Protein AF-A0A1S9ZUQ9-F1 (afdb_monomer_lite)

Foldseek 3Di:
DDDDPVVVVVVVVVVVVVVVVVVVLVVLLVVLQVCQCPPPVDRCPQPALVNLCSQQVDDPVNLVQLLVLLVPDDALVVSQVVQVVDPRPSTHSVSVLSNLSNCCSVVHSVVSSVVNNVRVVVVVVVD

Secondary structure (DSSP, 8-state):
-PPP-HHHHHHHHHHHHHHHHHHHHHHHHHHHHHHHHHHSSSTTSS--HHHHHHHTT--HHHHHHHHHHHHT---HHHHHHHHHTSS-TT--TTHHHHHHHHHHHTTSSHHHHHHHHHHHHHHHHT-

Organism: NCBI:txid34060

Sequence (127 aa):
MTRPNTLDELAQQIAQLQNDIARLKRHNFTLITLIGNLIDGEKLKSPSIMEISVIYDLMGDELQSIRAMIADYQDLASFTEQANQLPNPNISADSIMFVVQAFLNNGTLSEQCAKILSDYDNAKQSK

Structure (mmCIF, N/CA/C/O backbone):
data_AF-A0A1S9ZUQ9-F1
#
_entry.id   AF-A0A1S9ZUQ9-F1
#
loop_
_atom_site.group_PDB
_atom_site.id
_atom_site.type_symbol
_atom_site.label_atom_id
_atom_site.label_alt_id
_atom_site.label_comp_id
_atom_site.label_asym_id
_atom_site.label_entity_id
_atom_site.label_seq_id
_atom_site.pdbx_PDB_ins_code
_atom_site.Cartn_x
_atom_site.Cartn_y
_atom_site.Cartn_z
_atom_site.occupancy
_atom_site.B_iso_or_equiv
_atom_site.auth_seq_id
_atom_site.auth_comp_id
_atom_site.auth_asym_id
_atom_site.auth_atom_id
_atom_site.pdbx_PDB_model_num
ATOM 1 N N . MET A 1 1 ? 35.161 -8.243 -38.225 1.00 41.75 1 MET A N 1
ATOM 2 C CA . MET A 1 1 ? 33.696 -8.057 -38.161 1.00 41.75 1 MET A CA 1
ATOM 3 C C . MET A 1 1 ? 33.246 -8.402 -36.753 1.00 41.75 1 MET A C 1
ATOM 5 O O . MET A 1 1 ? 33.016 -9.564 -36.449 1.00 41.75 1 MET A O 1
ATOM 9 N N . THR A 1 2 ? 33.238 -7.418 -35.861 1.00 49.78 2 THR A N 1
ATOM 10 C CA . THR A 1 2 ? 32.665 -7.549 -34.518 1.00 49.78 2 THR A CA 1
ATOM 11 C C . THR A 1 2 ? 31.148 -7.544 -34.667 1.00 49.78 2 THR A C 1
ATOM 13 O O . THR A 1 2 ? 30.597 -6.630 -35.277 1.00 49.78 2 THR A O 1
ATOM 16 N N . ARG A 1 3 ? 30.468 -8.596 -34.195 1.00 52.16 3 ARG A N 1
ATOM 17 C CA . ARG A 1 3 ? 29.001 -8.588 -34.111 1.00 52.16 3 ARG A CA 1
ATOM 18 C C . ARG A 1 3 ? 28.597 -7.373 -33.261 1.00 52.16 3 ARG A C 1
ATOM 20 O O . ARG A 1 3 ? 29.179 -7.226 -32.185 1.00 52.16 3 ARG A O 1
ATOM 27 N N . PRO A 1 4 ? 27.673 -6.507 -33.714 1.00 49.97 4 PRO A N 1
ATOM 28 C CA . PRO A 1 4 ? 27.139 -5.462 -32.852 1.00 49.97 4 PRO A CA 1
ATOM 29 C C . PRO A 1 4 ? 26.530 -6.137 -31.621 1.00 49.97 4 PRO A C 1
ATOM 31 O O . PRO A 1 4 ? 25.868 -7.175 -31.720 1.00 49.97 4 PRO A O 1
ATOM 34 N N . ASN A 1 5 ? 26.901 -5.622 -30.455 1.00 63.44 5 ASN A N 1
ATOM 35 C CA . ASN A 1 5 ? 26.698 -6.271 -29.172 1.00 63.44 5 ASN A CA 1
ATOM 36 C C . ASN A 1 5 ? 25.237 -6.045 -28.754 1.00 63.44 5 ASN A C 1
ATOM 38 O O . ASN A 1 5 ? 24.913 -5.095 -28.051 1.00 63.44 5 ASN A O 1
ATOM 42 N N . THR A 1 6 ? 24.338 -6.910 -29.226 1.00 78.25 6 THR A N 1
ATOM 43 C CA . THR A 1 6 ? 22.881 -6.842 -28.993 1.00 78.25 6 THR A CA 1
ATOM 44 C C . THR A 1 6 ? 22.497 -6.747 -27.512 1.00 78.25 6 THR A C 1
ATOM 46 O O . THR A 1 6 ? 21.409 -6.289 -27.181 1.00 78.25 6 THR A O 1
ATOM 49 N N . LEU A 1 7 ? 23.386 -7.181 -26.613 1.00 84.06 7 LEU A N 1
ATOM 50 C CA . LEU A 1 7 ? 23.227 -7.068 -25.164 1.00 84.06 7 LEU A CA 1
ATOM 51 C C . LEU A 1 7 ? 23.391 -5.628 -24.657 1.00 84.06 7 LEU A C 1
ATOM 53 O O . LEU A 1 7 ? 22.621 -5.209 -23.797 1.00 84.06 7 LEU A O 1
ATOM 57 N N . ASP A 1 8 ? 24.341 -4.869 -25.207 1.00 87.12 8 ASP A N 1
ATOM 58 C CA . ASP A 1 8 ? 24.586 -3.477 -24.810 1.00 87.12 8 ASP A CA 1
ATOM 59 C C . ASP A 1 8 ? 23.447 -2.574 -25.301 1.00 87.12 8 ASP A C 1
ATOM 61 O O . ASP A 1 8 ? 22.955 -1.721 -24.564 1.00 87.12 8 ASP A O 1
ATOM 65 N N . GLU A 1 9 ? 22.958 -2.822 -26.519 1.00 86.75 9 GLU A N 1
ATOM 66 C CA . GLU A 1 9 ? 21.793 -2.129 -27.078 1.00 86.75 9 GLU A CA 1
ATOM 67 C C . GLU A 1 9 ? 20.518 -2.425 -26.273 1.00 86.75 9 GLU A C 1
ATOM 69 O O . GLU A 1 9 ? 19.738 -1.514 -25.988 1.00 86.75 9 GLU A O 1
ATOM 74 N N . LEU A 1 10 ? 20.317 -3.681 -25.850 1.00 91.44 10 LEU A N 1
ATOM 75 C CA . LEU A 1 10 ? 19.191 -4.064 -24.996 1.00 91.44 10 LEU A CA 1
ATOM 76 C C . LEU A 1 10 ? 19.297 -3.425 -23.604 1.00 91.44 10 LEU A C 1
ATOM 78 O O . LEU A 1 10 ? 18.306 -2.903 -23.094 1.00 91.44 10 LEU A O 1
ATOM 82 N N . ALA A 1 11 ? 20.489 -3.418 -23.004 1.00 91.31 11 ALA A N 1
ATOM 83 C CA . ALA A 1 11 ? 20.730 -2.766 -21.719 1.00 91.31 11 ALA A CA 1
ATOM 84 C C . ALA A 1 11 ? 20.444 -1.258 -21.793 1.00 91.31 11 ALA A C 1
ATOM 86 O O . ALA A 1 11 ? 19.809 -0.700 -20.896 1.00 91.31 11 ALA A O 1
ATOM 87 N N . GLN A 1 12 ? 20.838 -0.609 -22.891 1.00 91.06 12 GLN A N 1
ATOM 88 C CA . GLN A 1 12 ? 20.563 0.805 -23.121 1.00 91.06 12 GLN A CA 1
ATOM 89 C C . GLN A 1 12 ? 19.060 1.082 -23.289 1.00 91.06 12 GLN A C 1
ATOM 91 O O . GLN A 1 12 ? 18.552 2.053 -22.726 1.00 91.06 12 GLN A O 1
ATOM 96 N N . GLN A 1 13 ? 18.329 0.218 -24.001 1.00 91.94 13 GLN A N 1
ATOM 97 C CA . GLN A 1 13 ? 16.870 0.329 -24.129 1.00 91.94 13 GLN A CA 1
ATOM 98 C C . GLN A 1 13 ? 16.155 0.137 -22.787 1.00 91.94 13 GLN A C 1
ATOM 100 O O . GLN A 1 13 ? 15.256 0.910 -22.459 1.00 91.94 13 GLN A O 1
ATOM 105 N N . ILE A 1 14 ? 16.576 -0.842 -21.980 1.00 93.88 14 ILE A N 1
ATOM 106 C CA . ILE A 1 14 ? 16.025 -1.064 -20.634 1.00 93.88 14 ILE A CA 1
ATOM 107 C C . ILE A 1 14 ? 16.260 0.167 -19.754 1.00 93.88 14 ILE A C 1
ATOM 109 O O . ILE A 1 14 ? 15.322 0.647 -19.118 1.00 93.88 14 ILE A O 1
ATOM 113 N N . ALA A 1 15 ? 17.474 0.723 -19.760 1.00 92.25 15 ALA A N 1
ATOM 114 C CA . ALA A 1 15 ? 17.793 1.924 -18.992 1.00 92.25 15 ALA A CA 1
ATOM 115 C C . ALA A 1 15 ? 16.956 3.138 -19.435 1.00 92.25 15 ALA A C 1
ATOM 117 O O . ALA A 1 15 ? 16.502 3.927 -18.602 1.00 92.25 15 ALA A O 1
ATOM 118 N N . GLN A 1 16 ? 16.707 3.283 -20.740 1.00 93.62 16 GLN A N 1
ATOM 119 C CA . GLN A 1 16 ? 15.845 4.341 -21.266 1.00 93.62 16 GLN A CA 1
ATOM 120 C C . GLN A 1 16 ? 14.394 4.172 -20.794 1.00 93.62 16 GLN A C 1
ATOM 122 O O . GLN A 1 16 ? 13.813 5.115 -20.259 1.00 93.62 16 GLN A O 1
ATOM 127 N N . LEU A 1 17 ? 13.837 2.962 -20.900 1.00 93.31 17 LEU A N 1
ATOM 128 C CA . LEU A 1 17 ? 12.482 2.663 -20.426 1.00 93.31 17 LEU A CA 1
ATOM 129 C C . LEU A 1 17 ? 12.336 2.901 -18.919 1.00 93.31 17 LEU A C 1
ATOM 131 O O . LEU A 1 17 ? 11.349 3.489 -18.482 1.00 93.31 17 LEU A O 1
ATOM 135 N N . GLN A 1 18 ? 13.329 2.507 -18.119 1.00 90.88 18 GLN A N 1
ATOM 136 C CA . GLN A 1 18 ? 13.347 2.776 -16.678 1.00 90.88 18 GLN A CA 1
ATOM 137 C C . GLN A 1 18 ? 13.320 4.282 -16.377 1.00 90.88 18 GLN A C 1
ATOM 139 O O . GLN A 1 18 ? 12.573 4.723 -15.501 1.00 90.88 18 GLN A O 1
ATOM 144 N N . ASN A 1 19 ? 14.080 5.085 -17.128 1.00 89.62 19 ASN A N 1
ATOM 145 C CA . ASN A 1 19 ? 14.074 6.543 -16.991 1.00 89.62 19 ASN A CA 1
ATOM 146 C C . ASN A 1 19 ? 12.729 7.170 -17.378 1.00 89.62 19 ASN A C 1
ATOM 148 O O . ASN A 1 19 ? 12.262 8.092 -16.698 1.00 89.62 19 ASN A O 1
ATOM 152 N N . ASP A 1 20 ? 12.100 6.678 -18.443 1.00 91.06 20 ASP A N 1
ATOM 153 C CA . ASP A 1 20 ? 10.799 7.170 -18.896 1.00 91.06 20 ASP A CA 1
ATOM 154 C C . ASP A 1 20 ? 9.690 6.806 -17.897 1.00 91.06 20 ASP A C 1
ATOM 156 O O . ASP A 1 20 ? 8.893 7.671 -17.519 1.00 91.06 20 ASP A O 1
ATOM 160 N N . ILE A 1 21 ? 9.709 5.584 -17.351 1.00 88.56 21 ILE A N 1
ATOM 161 C CA . ILE A 1 21 ? 8.819 5.160 -16.258 1.00 88.56 21 ILE A CA 1
ATOM 162 C C . ILE A 1 21 ? 9.018 6.048 -15.022 1.00 88.56 21 ILE A C 1
ATOM 164 O O . ILE A 1 21 ? 8.043 6.546 -14.457 1.00 88.56 21 ILE A O 1
ATOM 168 N N . ALA A 1 22 ? 10.265 6.309 -14.618 1.00 81.25 22 ALA A N 1
ATOM 169 C CA . ALA A 1 22 ? 10.554 7.175 -13.474 1.00 81.25 22 ALA A CA 1
ATOM 170 C C . ALA A 1 22 ? 10.046 8.612 -13.687 1.00 81.25 22 ALA A C 1
ATOM 172 O O . ALA A 1 22 ? 9.577 9.263 -12.749 1.00 81.25 22 ALA A O 1
ATOM 173 N N . ARG A 1 23 ? 10.106 9.122 -14.924 1.00 86.06 23 ARG A N 1
ATOM 174 C CA . ARG A 1 23 ? 9.561 10.441 -15.276 1.00 86.06 23 ARG A CA 1
ATOM 175 C C . ARG A 1 23 ? 8.037 10.472 -15.164 1.00 86.06 23 ARG A C 1
ATOM 177 O O . ARG A 1 23 ? 7.513 11.405 -14.558 1.00 86.06 23 ARG A O 1
ATOM 184 N N . LEU A 1 24 ? 7.351 9.453 -15.683 1.00 86.69 24 LEU A N 1
ATOM 185 C CA . LEU A 1 24 ? 5.894 9.326 -15.587 1.00 86.69 24 LEU A CA 1
ATOM 186 C C . LEU A 1 24 ? 5.424 9.223 -14.131 1.00 86.69 24 LEU A C 1
ATOM 188 O O . LEU A 1 24 ? 4.520 9.954 -13.735 1.00 86.69 24 LEU A O 1
ATOM 192 N N . LYS A 1 25 ? 6.089 8.402 -13.307 1.00 80.56 25 LYS A N 1
ATOM 193 C CA . LYS A 1 25 ? 5.790 8.285 -11.868 1.00 80.56 25 LYS A CA 1
ATOM 194 C C . LYS A 1 25 ? 5.892 9.632 -11.152 1.00 80.56 25 LYS A C 1
ATOM 196 O O . LYS A 1 25 ? 4.965 10.022 -10.446 1.00 80.56 25 LYS A O 1
ATOM 201 N N . ARG A 1 26 ? 6.969 10.392 -11.398 1.00 78.88 26 ARG A N 1
ATOM 202 C CA . ARG A 1 26 ? 7.128 11.747 -10.838 1.00 78.88 26 ARG A CA 1
ATOM 203 C C . ARG A 1 26 ? 6.006 12.687 -11.269 1.00 78.88 26 ARG A C 1
ATOM 205 O O . ARG A 1 26 ? 5.482 13.406 -10.429 1.00 78.88 26 ARG A O 1
ATOM 212 N N . HIS A 1 27 ? 5.626 12.686 -12.547 1.00 80.75 27 HIS A N 1
ATOM 213 C CA . HIS A 1 27 ? 4.515 13.515 -13.020 1.00 80.75 27 HIS A CA 1
ATOM 214 C C . HIS A 1 27 ? 3.190 13.132 -12.364 1.00 80.75 27 HIS A C 1
ATOM 216 O O . HIS A 1 27 ? 2.486 14.023 -11.898 1.00 80.75 27 HIS A O 1
ATOM 222 N N . ASN A 1 28 ? 2.883 11.839 -12.247 1.00 81.19 28 ASN A N 1
ATOM 223 C CA . ASN A 1 28 ? 1.663 11.384 -11.582 1.00 81.19 28 ASN A CA 1
ATOM 224 C C . ASN A 1 28 ? 1.639 11.798 -10.106 1.00 81.19 28 ASN A C 1
ATOM 226 O O . ASN A 1 28 ? 0.636 12.330 -9.642 1.00 81.19 28 ASN A O 1
ATOM 230 N N . PHE A 1 29 ? 2.758 11.651 -9.394 1.00 77.56 29 PHE A N 1
ATOM 231 C CA . PHE A 1 29 ? 2.886 12.120 -8.014 1.00 77.56 29 PHE A CA 1
ATOM 232 C C . PHE A 1 29 ? 2.672 13.636 -7.891 1.00 77.56 29 PHE A C 1
ATOM 234 O O . PHE A 1 29 ? 1.918 14.097 -7.031 1.00 77.56 29 PHE A O 1
ATOM 241 N N . THR A 1 30 ? 3.304 14.428 -8.766 1.00 77.62 30 THR A N 1
ATOM 242 C CA . THR A 1 30 ? 3.128 15.887 -8.796 1.00 77.62 30 THR A CA 1
ATOM 243 C C . THR A 1 30 ? 1.678 16.263 -9.079 1.00 77.62 30 THR A C 1
ATOM 245 O O . THR A 1 30 ? 1.142 17.131 -8.399 1.00 77.62 30 THR A O 1
ATOM 248 N N . LEU A 1 31 ? 1.028 15.602 -10.038 1.00 79.75 31 LEU A N 1
ATOM 249 C CA . LEU A 1 31 ? -0.372 15.854 -10.367 1.00 79.75 31 LEU A CA 1
ATOM 250 C C . LEU A 1 31 ? -1.296 15.505 -9.202 1.00 79.75 31 LEU A C 1
ATOM 252 O O . LEU A 1 31 ? -2.116 16.338 -8.846 1.00 79.75 31 LEU A O 1
ATOM 256 N N . ILE A 1 32 ? -1.126 14.348 -8.559 1.00 76.75 32 ILE A N 1
ATOM 257 C CA . ILE A 1 32 ? -1.910 13.963 -7.373 1.00 76.75 32 ILE A CA 1
ATOM 258 C C . ILE A 1 32 ? -1.716 14.975 -6.244 1.00 76.75 32 ILE A C 1
ATOM 260 O O . ILE A 1 32 ? -2.683 15.417 -5.633 1.00 76.75 32 ILE A O 1
ATOM 264 N N . THR A 1 33 ? -0.478 15.412 -6.008 1.00 70.19 33 THR A N 1
ATOM 265 C CA . THR A 1 33 ? -0.178 16.428 -4.991 1.00 70.19 33 THR A CA 1
ATOM 266 C C . THR A 1 33 ? -0.852 17.762 -5.317 1.00 70.19 33 THR A C 1
ATOM 268 O O . THR A 1 33 ? -1.446 18.389 -4.444 1.00 70.19 33 THR A O 1
ATOM 271 N N . LEU A 1 34 ? -0.782 18.210 -6.574 1.00 68.31 34 LEU A N 1
ATOM 272 C CA . LEU A 1 34 ? -1.420 19.449 -7.018 1.00 68.31 34 LEU A CA 1
ATOM 273 C C . LEU A 1 34 ? -2.944 19.354 -6.958 1.00 68.31 34 LEU A C 1
ATOM 275 O O . LEU A 1 34 ? -3.577 20.296 -6.502 1.00 68.31 34 LEU A O 1
ATOM 279 N N . ILE A 1 35 ? -3.524 18.226 -7.364 1.00 67.31 35 ILE A N 1
ATOM 280 C CA . ILE A 1 35 ? -4.963 17.962 -7.288 1.00 67.31 35 ILE A CA 1
ATOM 281 C C . ILE A 1 35 ? -5.419 17.967 -5.828 1.00 67.31 35 ILE A C 1
ATOM 283 O O . ILE A 1 35 ? -6.354 18.689 -5.503 1.00 67.31 35 ILE A O 1
ATOM 287 N N . GLY A 1 36 ? -4.721 17.262 -4.936 1.00 63.53 36 GLY A N 1
ATOM 288 C CA . GLY A 1 36 ? -5.012 17.288 -3.502 1.00 63.53 36 GLY A CA 1
ATOM 289 C C . GLY A 1 36 ? -4.906 18.693 -2.900 1.00 63.53 36 GLY A C 1
ATOM 290 O O . GLY A 1 36 ? -5.710 19.065 -2.053 1.00 63.53 36 GLY A O 1
ATOM 291 N N . ASN A 1 37 ? -3.965 19.514 -3.377 1.00 59.25 37 ASN A N 1
ATOM 292 C CA . ASN A 1 37 ? -3.860 20.916 -2.965 1.00 59.25 37 ASN A CA 1
ATOM 293 C C . ASN A 1 37 ? -4.973 21.808 -3.554 1.00 59.25 37 ASN A C 1
ATOM 295 O O . ASN A 1 37 ? -5.332 22.805 -2.931 1.00 59.25 37 ASN A O 1
ATOM 299 N N . LEU A 1 38 ? -5.489 21.488 -4.746 1.00 55.34 38 LEU A N 1
ATOM 300 C CA . LEU A 1 38 ? -6.479 22.289 -5.476 1.00 55.34 38 LEU A CA 1
ATOM 301 C C . LEU A 1 38 ? -7.930 21.956 -5.112 1.00 55.34 38 LEU A C 1
ATOM 303 O O . LEU A 1 38 ? -8.759 22.862 -5.135 1.00 55.34 38 LEU A O 1
ATOM 307 N N . ILE A 1 39 ? -8.248 20.689 -4.830 1.00 53.50 39 ILE A N 1
ATOM 308 C CA . ILE A 1 39 ? -9.635 20.233 -4.657 1.00 53.50 39 ILE A CA 1
ATOM 309 C C . ILE A 1 39 ? -10.190 20.596 -3.275 1.00 53.50 39 ILE A C 1
ATOM 311 O O . ILE A 1 39 ? -11.320 21.068 -3.218 1.00 53.50 39 ILE A O 1
ATOM 315 N N . ASP A 1 40 ? -9.405 20.484 -2.196 1.00 46.91 40 ASP A N 1
ATOM 316 C CA . ASP A 1 40 ? -9.959 20.643 -0.839 1.00 46.91 40 ASP A CA 1
ATOM 317 C C . ASP A 1 40 ? -9.302 21.732 0.021 1.00 46.91 40 ASP A C 1
ATOM 319 O O . ASP A 1 40 ? -9.773 22.002 1.123 1.00 46.91 40 ASP A O 1
ATOM 323 N N . GLY A 1 41 ? -8.185 22.348 -0.391 1.00 45.59 41 GLY A N 1
ATOM 324 C CA . GLY A 1 41 ? -7.389 23.219 0.503 1.00 45.59 41 GLY A CA 1
ATOM 325 C C . GLY A 1 41 ? -6.830 22.498 1.748 1.00 45.59 41 GLY A C 1
ATOM 326 O O . GLY A 1 41 ? -6.042 23.056 2.513 1.00 45.59 41 GLY A O 1
ATOM 327 N N . GLU A 1 42 ? -7.189 21.228 1.918 1.00 47.53 42 GLU A N 1
ATOM 328 C CA . GLU A 1 42 ? -6.771 20.29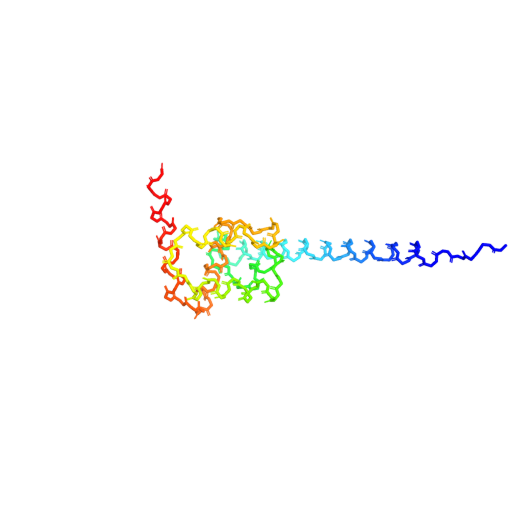9 2.938 1.00 47.53 42 GLU A CA 1
ATOM 329 C C . GLU A 1 42 ? -5.948 19.213 2.241 1.00 47.53 42 GLU A C 1
ATOM 331 O O . GLU A 1 42 ? -6.474 18.414 1.474 1.00 47.53 42 GLU A O 1
ATOM 336 N N . LYS A 1 43 ? -4.630 19.212 2.474 1.00 54.34 43 LYS A N 1
ATOM 337 C CA . LYS A 1 43 ? -3.690 18.172 2.011 1.00 54.34 43 LYS A CA 1
ATOM 338 C C . LYS A 1 43 ? -4.350 16.790 2.076 1.00 54.34 43 LYS A C 1
ATOM 340 O O . LYS A 1 43 ? -4.722 16.451 3.189 1.00 54.34 43 LYS A O 1
ATOM 345 N N . LEU A 1 44 ? -4.443 16.033 0.968 1.00 61.78 44 LEU A N 1
ATOM 346 C CA . LEU A 1 44 ? -4.821 14.598 0.863 1.00 61.78 44 LEU A CA 1
ATOM 347 C C . LEU A 1 44 ? -5.292 13.959 2.190 1.00 61.78 44 LEU A C 1
ATOM 349 O O . LEU A 1 44 ? -4.630 13.068 2.722 1.00 61.78 44 LEU A O 1
ATOM 353 N N . LYS A 1 45 ? -6.395 14.442 2.779 1.00 61.47 45 LYS A N 1
ATOM 354 C CA . LYS A 1 45 ? -6.785 13.999 4.130 1.00 61.47 45 LYS A CA 1
ATOM 355 C C . LYS A 1 45 ? -7.350 12.587 4.094 1.00 61.47 45 LYS A C 1
ATOM 357 O O . LYS A 1 45 ? -7.215 11.842 5.059 1.00 61.47 45 LYS A O 1
ATOM 362 N N . SER A 1 46 ? -7.920 12.229 2.947 1.00 69.06 46 SER A N 1
ATOM 363 C CA . SER A 1 46 ? -8.570 10.953 2.699 1.00 69.06 46 SER A CA 1
ATOM 364 C C . SER A 1 46 ? -8.128 10.381 1.351 1.00 69.06 46 SER A C 1
ATOM 366 O O . SER A 1 46 ? -8.925 10.352 0.416 1.00 69.06 46 SER A O 1
ATOM 368 N N . PRO A 1 47 ? -6.861 9.950 1.213 1.00 71.25 47 PRO A N 1
ATOM 369 C CA . PRO A 1 47 ? -6.365 9.459 -0.062 1.00 71.25 47 PRO A CA 1
ATOM 370 C C . PRO A 1 47 ? -7.088 8.160 -0.446 1.00 71.25 47 PRO A C 1
ATOM 372 O O . PRO A 1 47 ? -7.358 7.297 0.393 1.00 71.25 47 PRO A O 1
ATOM 375 N N . SER A 1 48 ? -7.429 8.028 -1.722 1.00 81.81 48 SER A N 1
ATOM 376 C CA . SER A 1 48 ? -7.959 6.804 -2.319 1.00 81.81 48 SER A CA 1
ATOM 377 C C . SER A 1 48 ? -6.870 5.735 -2.458 1.00 81.81 48 SER A C 1
ATOM 379 O O . SER A 1 48 ? -5.673 6.032 -2.443 1.00 81.81 48 SER A O 1
ATOM 381 N N . ILE A 1 49 ? -7.274 4.475 -2.663 1.00 83.44 49 ILE A N 1
ATOM 382 C CA . ILE A 1 49 ? -6.325 3.376 -2.916 1.00 83.44 49 ILE A CA 1
ATOM 383 C C . ILE A 1 49 ? -5.450 3.686 -4.138 1.00 83.44 49 ILE A C 1
ATOM 385 O O . ILE A 1 49 ? -4.250 3.425 -4.105 1.00 83.44 49 ILE A O 1
ATOM 389 N N . MET A 1 50 ? -6.011 4.284 -5.197 1.00 81.25 50 MET A N 1
ATOM 390 C CA . MET A 1 50 ? -5.242 4.646 -6.394 1.00 81.25 50 MET A CA 1
ATOM 391 C C . MET A 1 50 ? -4.187 5.716 -6.102 1.00 81.25 50 MET A C 1
ATOM 393 O O . MET A 1 50 ? -3.054 5.592 -6.559 1.00 81.25 50 MET A O 1
ATOM 397 N N . GLU A 1 51 ? -4.522 6.736 -5.311 1.00 79.38 51 GLU A N 1
ATOM 398 C CA . GLU A 1 51 ? -3.569 7.789 -4.946 1.00 79.38 51 GLU A CA 1
ATOM 399 C C . GLU A 1 51 ? -2.438 7.242 -4.076 1.00 79.38 51 GLU A C 1
ATOM 401 O O . GLU A 1 51 ? -1.270 7.478 -4.376 1.00 79.38 51 GLU A O 1
ATOM 406 N N . ILE A 1 52 ? -2.770 6.439 -3.062 1.00 84.56 52 ILE A N 1
ATOM 407 C CA . ILE A 1 52 ? -1.782 5.744 -2.228 1.00 84.56 52 ILE A CA 1
ATOM 408 C C . ILE A 1 52 ? -0.897 4.818 -3.064 1.00 84.56 52 ILE A C 1
ATOM 410 O O . ILE A 1 52 ? 0.313 4.777 -2.847 1.00 84.56 52 ILE A O 1
ATOM 414 N N . SER A 1 53 ? -1.469 4.121 -4.048 1.00 84.00 53 SER A N 1
ATOM 415 C CA . SER A 1 53 ? -0.701 3.218 -4.911 1.00 84.00 53 SER A CA 1
ATOM 416 C C . SER A 1 53 ? 0.316 3.965 -5.762 1.00 84.00 53 SER A C 1
ATOM 418 O O . SER A 1 53 ? 1.424 3.483 -5.957 1.00 84.00 53 SER A O 1
ATOM 420 N N . VAL A 1 54 ? -0.012 5.171 -6.228 1.00 82.38 54 VAL A N 1
ATOM 421 C CA . VAL A 1 54 ? 0.953 6.011 -6.947 1.00 82.38 54 VAL A CA 1
ATOM 422 C C . VAL A 1 54 ? 1.990 6.617 -5.998 1.00 82.38 54 VAL A C 1
ATOM 424 O O . VAL A 1 54 ? 3.160 6.699 -6.361 1.00 82.38 54 VAL A O 1
ATOM 427 N N . ILE A 1 55 ? 1.583 7.040 -4.797 1.00 81.19 55 ILE A N 1
ATOM 428 C CA . ILE A 1 55 ? 2.470 7.677 -3.809 1.00 81.19 55 ILE A CA 1
ATOM 429 C C . ILE A 1 55 ? 3.541 6.709 -3.306 1.00 81.19 55 ILE A C 1
ATOM 431 O O . ILE A 1 55 ? 4.709 7.086 -3.229 1.00 81.19 55 ILE A O 1
ATOM 435 N N . TYR A 1 56 ? 3.149 5.477 -2.986 1.00 83.44 56 TYR A N 1
ATOM 436 C CA . TYR A 1 56 ? 4.047 4.460 -2.436 1.00 83.44 56 TYR A CA 1
ATOM 437 C C . TYR A 1 56 ? 4.515 3.433 -3.468 1.00 83.44 56 TYR A C 1
ATOM 439 O O . TYR A 1 56 ? 5.210 2.485 -3.114 1.00 83.44 56 TYR A O 1
ATOM 447 N N . ASP A 1 57 ? 4.176 3.638 -4.742 1.00 84.38 57 ASP A N 1
ATOM 448 C CA . ASP A 1 57 ? 4.525 2.731 -5.837 1.00 84.38 57 ASP A CA 1
ATOM 449 C C . ASP A 1 57 ? 4.062 1.289 -5.566 1.00 84.38 57 ASP A C 1
ATOM 451 O O . ASP A 1 57 ? 4.826 0.341 -5.733 1.00 84.38 57 ASP A O 1
ATOM 455 N N . LEU A 1 58 ? 2.821 1.144 -5.086 1.00 86.38 58 LEU A N 1
ATOM 456 C CA . LEU A 1 58 ? 2.241 -0.153 -4.749 1.00 86.38 58 LEU A CA 1
ATOM 457 C C . LEU A 1 58 ? 1.758 -0.880 -5.998 1.00 86.38 58 LEU A C 1
ATOM 459 O O . LEU A 1 58 ? 1.008 -0.339 -6.819 1.00 86.38 58 LEU A O 1
ATOM 463 N N . MET A 1 59 ? 2.128 -2.149 -6.084 1.00 87.06 59 MET A N 1
ATOM 464 C CA . MET A 1 59 ? 1.645 -3.088 -7.084 1.00 87.06 59 MET A CA 1
ATOM 465 C C . MET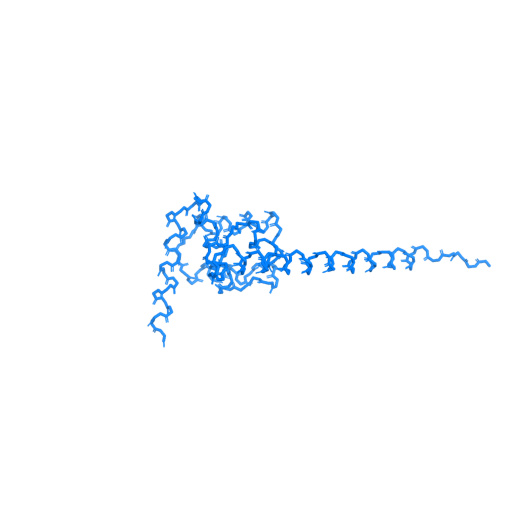 A 1 59 ? 0.387 -3.831 -6.607 1.00 87.06 59 MET A C 1
ATOM 467 O O . MET A 1 59 ? -0.002 -3.800 -5.438 1.00 87.06 59 MET A O 1
ATOM 471 N N . GLY A 1 60 ? -0.298 -4.500 -7.539 1.00 87.12 60 GLY A N 1
ATOM 472 C CA . GLY A 1 60 ? -1.561 -5.184 -7.245 1.00 87.12 60 GLY A CA 1
ATOM 473 C C . GLY A 1 60 ? -1.422 -6.337 -6.244 1.00 87.12 60 GLY A C 1
ATOM 474 O O . GLY A 1 60 ? -2.296 -6.527 -5.403 1.00 87.12 60 GLY A O 1
ATOM 475 N N . ASP A 1 61 ? -0.326 -7.085 -6.307 1.00 90.25 61 ASP A N 1
ATOM 476 C CA . ASP A 1 61 ? 0.035 -8.145 -5.360 1.00 90.25 61 ASP A CA 1
ATOM 477 C C . ASP A 1 61 ? 0.388 -7.596 -3.971 1.00 90.25 61 ASP A C 1
ATOM 479 O O . ASP A 1 61 ? -0.022 -8.169 -2.957 1.00 90.25 61 ASP A O 1
ATOM 483 N N . GLU A 1 62 ? 1.066 -6.451 -3.907 1.00 90.25 62 GLU A N 1
ATOM 484 C CA . GLU A 1 62 ? 1.353 -5.752 -2.650 1.00 90.25 62 GLU A CA 1
ATOM 485 C C . GLU A 1 62 ? 0.064 -5.265 -1.981 1.00 90.25 62 GLU A C 1
ATOM 487 O O . GLU A 1 62 ? -0.142 -5.501 -0.791 1.00 90.25 62 GLU A O 1
ATOM 492 N N . LEU A 1 63 ? -0.867 -4.682 -2.745 1.00 91.69 63 LEU A N 1
ATOM 493 C CA . LEU A 1 63 ? -2.185 -4.292 -2.232 1.00 91.69 63 LEU A CA 1
ATOM 494 C C . LEU A 1 63 ? -2.983 -5.490 -1.705 1.00 91.69 63 LEU A C 1
ATOM 496 O O . LEU A 1 63 ? -3.645 -5.375 -0.673 1.00 91.69 63 LEU A O 1
ATOM 500 N N . GLN A 1 64 ? -2.929 -6.640 -2.385 1.00 93.00 64 GLN A N 1
ATOM 501 C CA . GLN A 1 64 ? -3.581 -7.860 -1.895 1.00 93.00 64 GLN A CA 1
ATOM 502 C C . GLN A 1 64 ? -2.928 -8.386 -0.618 1.00 93.00 64 GLN A C 1
ATOM 504 O O . GLN A 1 64 ? -3.638 -8.807 0.294 1.00 93.00 64 GLN A O 1
ATOM 509 N N . SER A 1 65 ? -1.599 -8.319 -0.527 1.00 93.56 65 SER A N 1
ATOM 510 C CA . SER A 1 65 ? -0.856 -8.732 0.667 1.00 93.56 65 SER A CA 1
ATOM 511 C C . SER A 1 65 ? -1.215 -7.852 1.863 1.00 93.56 65 SER A C 1
ATOM 513 O O . SER A 1 65 ? -1.582 -8.364 2.917 1.00 93.56 65 SER A O 1
ATOM 515 N N . ILE A 1 66 ? -1.237 -6.528 1.676 1.00 94.31 66 ILE A N 1
ATOM 516 C CA . ILE A 1 66 ? -1.657 -5.575 2.713 1.00 94.31 66 ILE A CA 1
ATOM 517 C C . ILE A 1 66 ? -3.117 -5.818 3.110 1.00 94.31 66 ILE A C 1
ATOM 519 O O . ILE A 1 66 ? -3.450 -5.822 4.293 1.00 94.31 66 ILE A O 1
ATOM 523 N N . ARG A 1 67 ? -4.003 -6.079 2.143 1.00 95.19 67 ARG A N 1
ATOM 524 C CA . ARG A 1 67 ? -5.404 -6.413 2.426 1.00 95.19 67 ARG A CA 1
ATOM 525 C C . ARG A 1 67 ? -5.538 -7.687 3.267 1.00 95.19 67 ARG A C 1
ATOM 527 O O . ARG A 1 67 ? -6.383 -7.718 4.157 1.00 95.19 67 ARG A O 1
ATOM 534 N N . ALA A 1 68 ? -4.728 -8.711 3.001 1.00 96.00 68 ALA A N 1
ATOM 535 C CA . ALA A 1 68 ? -4.695 -9.928 3.811 1.00 96.00 68 ALA A CA 1
ATOM 536 C C . ALA A 1 68 ? -4.202 -9.636 5.238 1.00 96.00 68 ALA A C 1
ATOM 538 O O . ALA A 1 68 ? -4.869 -10.015 6.195 1.00 96.00 68 ALA A O 1
ATOM 539 N N . MET A 1 69 ? -3.125 -8.856 5.384 1.00 95.50 69 MET A N 1
ATOM 540 C CA . MET A 1 69 ? -2.624 -8.418 6.696 1.00 95.50 69 MET A CA 1
ATOM 541 C C . MET A 1 69 ? -3.684 -7.665 7.516 1.00 95.50 69 MET A C 1
ATOM 543 O O . MET A 1 69 ? -3.777 -7.852 8.726 1.00 95.50 69 MET A O 1
ATOM 547 N N . ILE A 1 70 ? -4.490 -6.810 6.871 1.00 96.88 70 ILE A N 1
ATOM 548 C CA . ILE A 1 70 ? -5.599 -6.093 7.524 1.00 96.88 70 ILE A CA 1
ATOM 549 C C . ILE A 1 70 ? -6.700 -7.069 7.955 1.00 96.88 70 ILE A C 1
ATOM 551 O O . ILE A 1 70 ? -7.250 -6.934 9.047 1.00 96.88 70 ILE A O 1
ATOM 555 N N . ALA A 1 71 ? -7.045 -8.038 7.103 1.00 96.94 71 ALA A N 1
ATOM 556 C CA . ALA A 1 71 ? -8.080 -9.023 7.407 1.00 96.94 71 ALA A CA 1
ATOM 557 C C . ALA A 1 71 ? -7.693 -9.913 8.600 1.00 96.94 71 ALA A C 1
ATOM 559 O O . ALA A 1 71 ? -8.536 -10.183 9.455 1.00 96.94 71 ALA A O 1
ATOM 560 N N . ASP A 1 72 ? -6.416 -10.287 8.685 1.00 96.44 72 ASP A N 1
ATOM 561 C CA . ASP A 1 72 ? -5.858 -11.144 9.735 1.00 96.44 72 ASP A CA 1
ATOM 562 C C . ASP A 1 72 ? -5.331 -10.347 10.945 1.00 96.44 72 ASP A C 1
ATOM 564 O O . ASP A 1 72 ? -4.545 -10.858 11.747 1.00 96.44 72 ASP A O 1
ATOM 568 N N . TYR A 1 73 ? -5.751 -9.086 11.099 1.00 97.31 73 TYR A N 1
ATOM 569 C CA . TYR A 1 73 ? -5.259 -8.205 12.155 1.00 97.31 73 TYR A CA 1
ATOM 570 C C . TYR A 1 73 ? -5.556 -8.739 13.566 1.00 97.31 73 TYR A C 1
ATOM 572 O O . TYR A 1 73 ? -6.712 -8.868 13.979 1.00 97.31 73 TYR A O 1
ATOM 580 N N . GLN A 1 74 ? -4.493 -8.967 14.341 1.00 93.88 74 GLN A N 1
ATOM 581 C CA . GLN A 1 74 ? -4.570 -9.391 15.743 1.00 93.88 74 GLN A CA 1
ATOM 582 C C . GLN A 1 74 ? -4.238 -8.236 16.689 1.00 93.88 74 GLN A C 1
ATOM 584 O O . GLN A 1 74 ? -5.079 -7.841 17.504 1.00 93.88 74 GLN A O 1
ATOM 589 N N . ASP A 1 75 ? -3.037 -7.679 16.536 1.00 95.12 75 ASP A N 1
ATOM 590 C CA . ASP A 1 75 ? -2.480 -6.610 17.356 1.00 95.12 75 ASP A CA 1
ATOM 591 C C . ASP A 1 75 ? -1.502 -5.733 16.553 1.00 95.12 75 ASP A C 1
ATOM 593 O O . ASP A 1 75 ? -0.982 -6.130 15.503 1.00 95.12 75 ASP A O 1
ATOM 597 N N . LEU A 1 76 ? -1.238 -4.529 17.067 1.00 93.88 76 LEU A N 1
ATOM 598 C CA . LEU A 1 76 ? -0.420 -3.526 16.390 1.00 93.88 76 LEU A CA 1
ATOM 599 C C . LEU A 1 76 ? 1.056 -3.937 16.248 1.00 93.88 76 LEU A C 1
ATOM 601 O O . LEU A 1 76 ? 1.694 -3.574 15.258 1.00 93.88 76 LEU A O 1
ATOM 605 N N . ALA A 1 77 ? 1.619 -4.681 17.203 1.00 93.00 77 ALA A N 1
ATOM 606 C CA . ALA A 1 77 ? 3.025 -5.081 17.147 1.00 93.00 77 ALA A CA 1
ATOM 607 C C . ALA A 1 77 ? 3.248 -6.087 16.010 1.00 93.00 77 ALA A C 1
ATOM 609 O O . ALA A 1 77 ? 4.079 -5.845 15.135 1.00 93.00 77 ALA A O 1
ATOM 610 N N . SER A 1 78 ? 2.423 -7.133 15.948 1.00 94.06 78 SER A N 1
ATOM 611 C CA . SER A 1 78 ? 2.442 -8.121 14.864 1.00 94.06 78 SER A CA 1
ATOM 612 C C . SER A 1 78 ? 2.172 -7.480 13.499 1.00 94.06 78 SER A C 1
ATOM 614 O O . SER A 1 78 ? 2.817 -7.819 12.506 1.00 94.06 78 SER A O 1
ATOM 616 N N . PHE A 1 79 ? 1.238 -6.526 13.430 1.00 94.62 79 PHE A N 1
ATOM 617 C CA . PHE A 1 79 ? 0.906 -5.833 12.183 1.00 94.62 79 PHE A CA 1
ATOM 618 C C . PHE A 1 79 ? 2.054 -4.954 11.673 1.00 94.62 79 PHE A C 1
ATOM 620 O O . PHE A 1 79 ? 2.386 -4.981 10.488 1.00 94.62 79 PHE A O 1
ATOM 627 N N . THR A 1 80 ? 2.690 -4.189 12.563 1.00 91.94 80 THR A N 1
ATOM 628 C CA . THR A 1 80 ? 3.836 -3.339 12.198 1.00 91.94 80 THR A CA 1
ATOM 629 C C . THR A 1 80 ? 5.075 -4.158 11.845 1.00 91.94 80 THR A C 1
ATOM 631 O O . THR A 1 80 ? 5.817 -3.771 10.942 1.00 91.94 80 THR A O 1
ATOM 634 N N . GLU A 1 81 ? 5.281 -5.310 12.484 1.00 91.88 81 GLU A N 1
ATOM 635 C CA . GLU A 1 81 ? 6.327 -6.258 12.097 1.00 91.88 81 GLU A CA 1
ATOM 636 C C . GLU A 1 81 ? 6.105 -6.787 10.675 1.00 91.88 81 GLU A C 1
ATOM 638 O O . GLU A 1 81 ? 7.010 -6.688 9.847 1.00 91.88 81 GLU A O 1
ATOM 643 N N . GLN A 1 82 ? 4.895 -7.259 10.358 1.00 91.88 82 GLN A N 1
ATOM 644 C CA . GLN A 1 82 ? 4.544 -7.706 9.004 1.00 91.88 82 GLN A CA 1
ATOM 645 C C . GLN A 1 82 ? 4.707 -6.583 7.969 1.00 91.88 82 GLN A C 1
ATOM 647 O O . GLN A 1 82 ? 5.235 -6.817 6.884 1.00 91.88 82 GLN A O 1
ATOM 652 N N . ALA A 1 83 ? 4.327 -5.349 8.314 1.00 89.06 83 ALA A N 1
ATOM 653 C CA . ALA A 1 83 ? 4.504 -4.188 7.442 1.00 89.06 83 ALA A CA 1
ATOM 654 C C . ALA A 1 83 ? 5.977 -3.923 7.100 1.00 89.06 83 ALA A C 1
ATOM 656 O O . ALA A 1 83 ? 6.293 -3.634 5.950 1.00 89.06 83 ALA A O 1
ATOM 657 N N . ASN A 1 84 ? 6.884 -4.067 8.070 1.00 88.69 84 ASN A N 1
ATOM 658 C CA . ASN A 1 84 ? 8.323 -3.885 7.855 1.00 88.69 84 ASN A CA 1
ATOM 659 C C . ASN A 1 84 ? 8.971 -5.030 7.056 1.00 88.69 84 ASN A C 1
ATOM 661 O O . ASN A 1 84 ? 10.104 -4.887 6.599 1.00 88.69 84 ASN A O 1
ATOM 665 N N . GLN A 1 85 ? 8.286 -6.168 6.912 1.00 90.19 85 GLN A N 1
ATOM 666 C CA . GLN A 1 85 ? 8.741 -7.309 6.114 1.00 90.19 85 GLN A CA 1
ATOM 667 C C . GLN A 1 85 ? 8.275 -7.238 4.652 1.00 90.19 85 GLN A C 1
ATOM 669 O O . GLN A 1 85 ? 8.688 -8.072 3.842 1.00 90.19 85 GLN A O 1
ATOM 674 N N . LEU A 1 86 ? 7.434 -6.262 4.292 1.00 88.75 86 LEU A N 1
ATOM 675 C CA . LEU A 1 86 ? 7.033 -6.058 2.904 1.00 88.75 86 LEU A CA 1
ATOM 676 C C . LEU A 1 86 ? 8.265 -5.724 2.040 1.00 88.75 86 LEU A C 1
ATOM 678 O O . LEU A 1 86 ? 9.132 -4.961 2.464 1.00 88.75 86 LEU A O 1
ATOM 682 N N . PRO A 1 87 ? 8.353 -6.256 0.807 1.00 85.00 87 PRO A N 1
ATOM 683 C CA . PRO A 1 87 ? 9.506 -6.036 -0.067 1.00 85.00 87 PRO A CA 1
ATOM 684 C C . PRO A 1 87 ? 9.597 -4.596 -0.600 1.00 85.00 87 PRO A C 1
ATOM 686 O O . PRO A 1 87 ? 10.612 -4.232 -1.195 1.00 85.00 87 PRO A O 1
ATOM 689 N N . ASN A 1 88 ? 8.552 -3.783 -0.408 1.00 83.81 88 ASN A N 1
ATOM 690 C CA . ASN A 1 88 ? 8.473 -2.418 -0.908 1.00 83.81 88 ASN A CA 1
ATOM 691 C C . ASN A 1 88 ? 9.235 -1.441 0.008 1.00 83.81 88 ASN A C 1
ATOM 693 O O . ASN A 1 88 ? 8.774 -1.166 1.118 1.00 83.81 88 ASN A O 1
ATOM 697 N N . PRO A 1 89 ? 10.347 -0.832 -0.446 1.00 83.31 89 PRO A N 1
ATOM 698 C CA . PRO A 1 89 ? 11.129 0.089 0.380 1.00 83.31 89 PRO A CA 1
ATOM 699 C C . PRO A 1 89 ? 10.404 1.411 0.680 1.00 83.31 89 PRO A C 1
ATOM 701 O O . PRO A 1 89 ? 10.845 2.160 1.551 1.00 83.31 89 PRO A O 1
ATOM 704 N N . ASN A 1 90 ? 9.314 1.719 -0.029 1.00 81.44 90 ASN A N 1
ATOM 705 C CA . ASN A 1 90 ? 8.508 2.913 0.218 1.00 81.44 90 ASN A CA 1
ATOM 706 C C . ASN A 1 90 ? 7.462 2.697 1.323 1.00 81.44 90 ASN A C 1
ATOM 708 O O . ASN A 1 90 ? 6.811 3.664 1.721 1.00 81.44 90 ASN A O 1
ATOM 712 N N . ILE A 1 91 ? 7.305 1.463 1.824 1.00 83.50 91 ILE A N 1
ATOM 713 C CA . ILE A 1 91 ? 6.374 1.126 2.900 1.00 83.50 91 ILE A CA 1
ATOM 714 C C . ILE A 1 91 ? 7.119 0.926 4.224 1.00 83.50 91 ILE A C 1
ATOM 716 O O . ILE A 1 91 ? 7.850 -0.031 4.436 1.00 83.50 91 ILE A O 1
ATOM 720 N N . SER A 1 92 ? 6.886 1.854 5.144 1.00 82.56 92 SER A N 1
ATOM 721 C CA . SER A 1 92 ? 7.173 1.769 6.5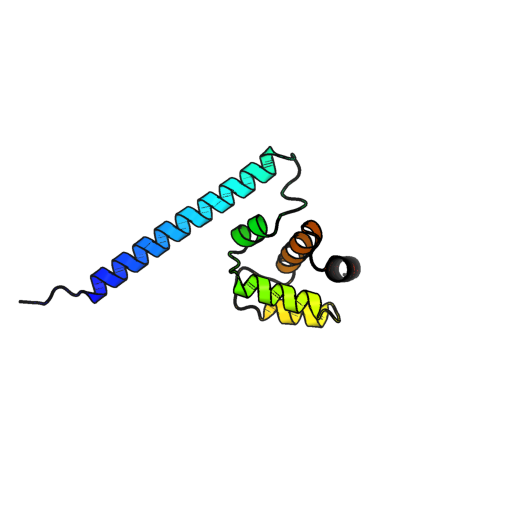75 1.00 82.56 92 SER A CA 1
ATOM 722 C C . SER A 1 92 ? 5.906 1.530 7.406 1.00 82.56 92 SER A C 1
ATOM 724 O O . SER A 1 92 ? 4.788 1.791 6.948 1.00 82.56 92 SER A O 1
ATOM 726 N N . ALA A 1 93 ? 6.088 1.157 8.676 1.00 77.00 93 ALA A N 1
ATOM 727 C CA . ALA A 1 93 ? 5.011 1.053 9.665 1.00 77.00 93 ALA A CA 1
ATOM 728 C C . ALA A 1 93 ? 4.156 2.331 9.827 1.00 77.00 93 ALA A C 1
ATOM 730 O O . ALA A 1 93 ? 2.980 2.238 10.164 1.00 77.00 93 ALA A O 1
ATOM 731 N N . ASP A 1 94 ? 4.710 3.518 9.564 1.00 80.00 94 ASP A N 1
ATOM 732 C CA . ASP A 1 94 ? 3.937 4.767 9.597 1.00 80.00 94 ASP A CA 1
ATOM 733 C C . ASP A 1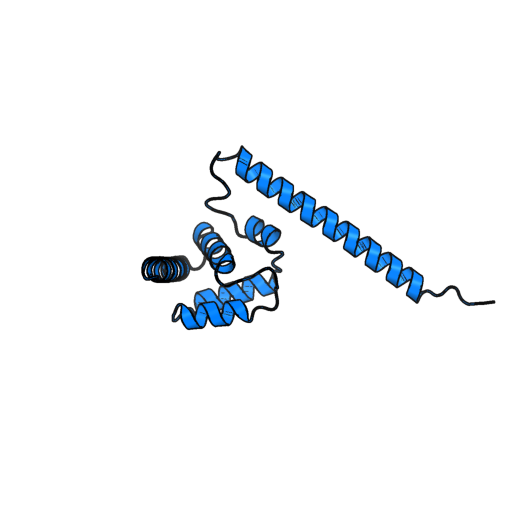 94 ? 3.194 4.998 8.277 1.00 80.00 94 ASP A C 1
ATOM 735 O O . ASP A 1 94 ? 2.026 5.384 8.271 1.00 80.00 94 ASP A O 1
ATOM 739 N N . SER A 1 95 ? 3.848 4.731 7.142 1.00 83.81 95 SER A N 1
ATOM 740 C CA . SER A 1 95 ? 3.224 4.892 5.823 1.00 83.81 95 SER A CA 1
ATOM 741 C C . SER A 1 95 ? 2.074 3.910 5.588 1.00 83.81 95 SER A C 1
ATOM 743 O O . SER A 1 95 ? 1.088 4.259 4.941 1.00 83.81 95 SER A O 1
ATOM 745 N N . ILE A 1 96 ? 2.149 2.704 6.163 1.00 90.12 96 ILE A N 1
ATOM 746 C CA . ILE A 1 96 ? 1.106 1.696 5.983 1.00 90.12 96 ILE A CA 1
ATOM 747 C C . ILE A 1 96 ? -0.211 2.123 6.637 1.00 90.12 96 ILE A C 1
ATOM 749 O O . ILE A 1 96 ? -1.271 1.725 6.168 1.00 90.12 96 ILE A O 1
ATOM 753 N N . MET A 1 97 ? -0.183 3.016 7.633 1.00 91.56 97 MET A N 1
ATOM 754 C CA . MET A 1 97 ? -1.405 3.599 8.199 1.00 91.56 97 MET A CA 1
ATOM 755 C C . MET A 1 97 ? -2.154 4.464 7.183 1.00 91.56 97 MET A C 1
ATOM 757 O O . MET A 1 97 ? -3.382 4.458 7.164 1.00 91.56 97 MET A O 1
ATOM 761 N N . PHE A 1 98 ? -1.449 5.135 6.267 1.00 88.19 98 PHE A N 1
ATOM 762 C CA . PHE A 1 98 ? -2.091 5.849 5.158 1.00 88.19 98 PHE A CA 1
ATOM 763 C C . PHE A 1 98 ? -2.731 4.881 4.159 1.00 88.19 98 PHE A C 1
ATOM 765 O O . PHE A 1 98 ? -3.792 5.174 3.609 1.00 88.19 98 PHE A O 1
ATOM 772 N N . VAL A 1 99 ? -2.129 3.703 3.964 1.00 90.88 99 VAL A N 1
ATOM 773 C CA . VAL A 1 99 ? -2.717 2.631 3.151 1.00 90.88 99 VAL A CA 1
ATOM 774 C C . VAL A 1 99 ? -3.982 2.081 3.819 1.00 90.88 99 VAL A C 1
ATOM 776 O O . VAL A 1 99 ? -5.017 1.967 3.166 1.00 90.88 99 VAL A O 1
ATOM 779 N N . VAL A 1 100 ? -3.940 1.810 5.127 1.00 93.69 100 VAL A N 1
ATOM 780 C CA . VAL A 1 100 ? -5.104 1.366 5.919 1.00 93.69 100 VAL A CA 1
ATOM 781 C C . VAL A 1 100 ? -6.223 2.411 5.882 1.00 93.69 100 VAL A C 1
ATOM 783 O O . VAL A 1 100 ? -7.380 2.064 5.649 1.00 93.69 100 VAL A O 1
ATOM 786 N N . GLN A 1 101 ? -5.890 3.697 6.027 1.00 91.19 101 GLN A N 1
ATOM 787 C CA . GLN A 1 101 ? -6.851 4.793 5.895 1.00 91.19 101 GLN A CA 1
ATOM 788 C C . GLN A 1 101 ? -7.494 4.818 4.501 1.00 91.19 101 GLN A C 1
ATOM 790 O O . GLN A 1 101 ? -8.702 5.019 4.387 1.00 91.19 101 GLN A O 1
ATOM 795 N N . ALA A 1 102 ? -6.727 4.565 3.438 1.00 90.06 102 ALA A N 1
ATOM 796 C CA . ALA A 1 102 ? -7.274 4.476 2.088 1.00 90.06 102 ALA A CA 1
ATOM 797 C C . ALA A 1 102 ? -8.228 3.286 1.913 1.00 90.06 102 ALA A C 1
ATOM 799 O O . ALA A 1 102 ? -9.282 3.444 1.290 1.00 90.06 102 ALA A O 1
ATOM 800 N N . PHE A 1 103 ? -7.922 2.120 2.493 1.00 93.19 103 PHE A N 1
ATOM 801 C CA . PHE A 1 103 ? -8.853 0.985 2.524 1.00 93.19 103 PHE A CA 1
ATOM 802 C C . PHE A 1 103 ? -10.149 1.333 3.270 1.00 93.19 103 PHE A C 1
ATOM 804 O O . PHE A 1 103 ? -11.235 1.086 2.736 1.00 93.19 103 PHE A O 1
ATOM 811 N N . LEU A 1 104 ? -10.044 1.991 4.431 1.00 92.94 104 LEU A N 1
ATOM 812 C CA . LEU A 1 104 ? -11.193 2.457 5.213 1.00 92.94 104 LEU A CA 1
ATOM 813 C C . LEU A 1 104 ? -12.074 3.430 4.418 1.00 92.94 104 LEU A C 1
ATOM 815 O O . LEU A 1 104 ? -13.288 3.249 4.347 1.00 92.94 104 LEU A O 1
ATOM 819 N N . ASN A 1 105 ? -11.467 4.425 3.766 1.00 88.44 105 ASN A N 1
ATOM 820 C CA . ASN A 1 105 ? -12.180 5.429 2.967 1.00 88.44 105 ASN A CA 1
ATOM 821 C C . ASN A 1 105 ? -12.924 4.817 1.771 1.00 88.44 105 ASN A C 1
ATOM 823 O O . ASN A 1 105 ? -13.935 5.353 1.329 1.00 88.44 105 ASN A O 1
ATOM 827 N N . ASN A 1 106 ? -12.436 3.686 1.255 1.00 87.56 106 ASN A N 1
ATOM 828 C CA . ASN A 1 106 ? -13.072 2.935 0.171 1.00 87.56 106 ASN A CA 1
ATOM 829 C C . ASN A 1 106 ? -14.048 1.859 0.687 1.00 87.56 106 ASN A C 1
ATOM 831 O O . ASN A 1 106 ? -14.516 1.029 -0.091 1.00 87.56 106 ASN A O 1
ATOM 835 N N . GLY A 1 107 ? -14.349 1.839 1.992 1.00 88.69 107 GLY A N 1
ATOM 836 C CA . GLY A 1 107 ? -15.288 0.897 2.609 1.00 88.69 107 GLY A CA 1
ATOM 837 C C . GLY A 1 107 ? -14.790 -0.551 2.667 1.00 88.69 107 GLY A C 1
ATOM 838 O O . GLY A 1 107 ? -15.587 -1.473 2.836 1.00 88.69 107 GLY A O 1
ATOM 839 N N . THR A 1 108 ? -13.488 -0.780 2.492 1.00 91.81 108 THR A N 1
ATOM 840 C CA . THR A 1 108 ? -12.900 -2.122 2.519 1.00 91.81 108 THR A CA 1
ATOM 841 C C . THR A 1 108 ? -12.441 -2.462 3.929 1.00 91.81 108 THR A C 1
ATOM 843 O O . THR A 1 108 ? -11.632 -1.734 4.494 1.00 91.81 108 THR A O 1
ATOM 846 N N . LEU A 1 109 ? -12.911 -3.594 4.475 1.00 95.25 109 LEU A N 1
ATOM 847 C CA . LEU A 1 109 ? -12.528 -4.083 5.812 1.00 95.25 109 LEU A CA 1
ATOM 848 C C . LEU A 1 109 ? -12.668 -2.990 6.891 1.00 95.25 109 LEU A C 1
ATOM 850 O O . LEU A 1 109 ? -11.781 -2.814 7.723 1.00 95.25 109 LEU A O 1
ATOM 854 N N . SER A 1 110 ? -13.755 -2.210 6.837 1.00 95.25 110 SER A N 1
ATOM 855 C CA . SER A 1 110 ? -13.892 -0.965 7.603 1.00 95.25 110 SER A CA 1
ATOM 856 C C . SER A 1 110 ? -13.723 -1.149 9.111 1.00 95.25 110 SER A C 1
ATOM 858 O O . SER A 1 110 ? -13.097 -0.314 9.754 1.00 95.25 110 SER A O 1
ATOM 860 N N . GLU A 1 111 ? -14.238 -2.245 9.677 1.00 96.19 111 GLU A N 1
ATOM 861 C CA . GLU A 1 111 ? -14.088 -2.545 11.106 1.00 96.19 111 GLU A CA 1
ATOM 862 C C . GLU A 1 111 ? -12.622 -2.790 11.482 1.00 96.19 111 GLU A C 1
ATOM 864 O O . GLU A 1 111 ? -12.112 -2.185 12.424 1.00 96.19 111 GLU A O 1
ATOM 869 N N . GLN A 1 112 ?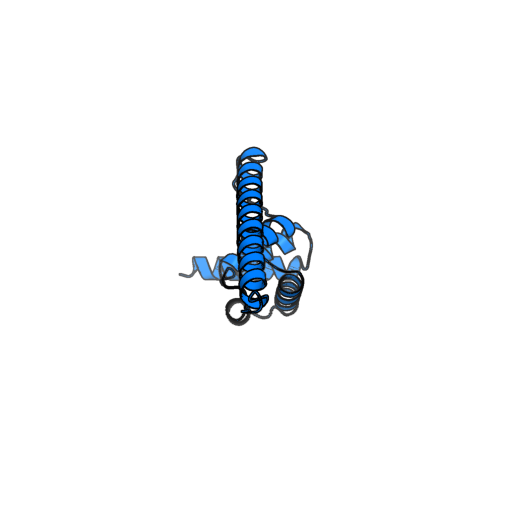 -11.920 -3.633 10.719 1.00 97.56 112 GLN A N 1
ATOM 870 C CA . GLN A 1 112 ? -10.508 -3.941 10.942 1.00 97.56 112 GLN A CA 1
ATOM 871 C C . GLN A 1 112 ? -9.641 -2.700 10.738 1.00 97.56 112 GLN A C 1
ATOM 873 O O . GLN A 1 112 ? -8.800 -2.402 11.582 1.00 97.56 112 GLN A O 1
ATOM 878 N N . CYS A 1 113 ? -9.874 -1.938 9.667 1.00 96.75 113 CYS A N 1
ATOM 879 C CA . CYS A 1 113 ? -9.124 -0.714 9.403 1.00 96.75 113 CYS A CA 1
ATOM 880 C C . CYS A 1 113 ? -9.315 0.313 10.526 1.00 96.75 113 CYS A C 1
ATOM 882 O O . CYS A 1 113 ? -8.334 0.869 11.015 1.00 96.75 113 CYS A O 1
ATOM 884 N N . ALA A 1 114 ? -10.556 0.534 10.976 1.00 96.56 114 ALA A N 1
ATOM 885 C CA . ALA A 1 114 ? -10.838 1.444 12.085 1.00 96.56 114 ALA A CA 1
ATOM 886 C C . ALA A 1 114 ? -10.161 0.986 13.387 1.00 96.56 114 ALA A C 1
ATOM 888 O O . ALA A 1 114 ? -9.608 1.812 14.115 1.00 96.56 114 ALA A O 1
ATOM 889 N N . LYS A 1 115 ? -10.152 -0.326 13.657 1.00 97.50 115 LYS A N 1
ATOM 890 C CA . LYS A 1 115 ? -9.463 -0.902 14.817 1.00 97.50 115 LYS A CA 1
ATOM 891 C C . LYS A 1 115 ? -7.950 -0.657 14.762 1.00 97.50 115 LYS A C 1
ATOM 893 O O . LYS A 1 115 ? -7.397 -0.148 15.730 1.00 97.50 115 LYS A O 1
ATOM 898 N N .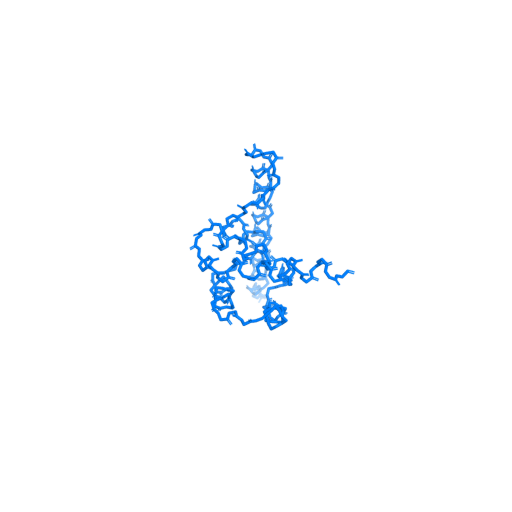 ILE A 1 116 ? -7.302 -0.957 13.633 1.00 97.00 116 ILE A N 1
ATOM 899 C CA . ILE A 1 116 ? -5.855 -0.746 13.433 1.00 97.00 116 ILE A CA 1
ATOM 900 C C . ILE A 1 116 ? -5.478 0.717 13.679 1.00 97.00 116 ILE A C 1
ATOM 902 O O . ILE A 1 116 ? -4.544 1.000 14.428 1.00 97.00 116 ILE A O 1
ATOM 906 N N . LEU A 1 117 ? -6.218 1.645 13.064 1.00 94.75 117 LEU A N 1
ATOM 907 C CA . LEU A 1 117 ? -5.958 3.080 13.190 1.00 94.75 117 LEU A CA 1
ATOM 908 C C . LEU A 1 117 ? -6.131 3.553 14.638 1.00 94.75 117 LEU A C 1
ATOM 910 O O . LEU A 1 117 ? -5.279 4.276 15.151 1.00 94.75 117 LEU A O 1
ATOM 914 N N . SER A 1 118 ? -7.175 3.084 15.328 1.00 95.94 118 SER A N 1
ATOM 915 C CA . SER A 1 118 ? -7.382 3.410 16.742 1.00 95.94 118 SER A CA 1
ATOM 916 C C . SER A 1 118 ? -6.259 2.878 17.635 1.00 95.94 118 SER A C 1
ATOM 918 O O . SER A 1 118 ? -5.807 3.595 18.529 1.00 95.94 118 SER A O 1
ATOM 920 N N . ASP A 1 119 ? -5.810 1.638 17.427 1.00 95.75 119 ASP A N 1
ATOM 921 C CA . ASP A 1 119 ? -4.719 1.043 18.208 1.00 95.75 119 ASP A CA 1
ATOM 922 C C . ASP A 1 119 ? -3.409 1.823 17.996 1.00 95.75 119 ASP A C 1
ATOM 924 O O . ASP A 1 119 ? -2.665 2.081 18.948 1.00 95.75 119 ASP A O 1
ATOM 928 N N . TYR A 1 120 ? -3.152 2.256 16.760 1.00 93.56 120 TYR A N 1
ATOM 929 C CA . TYR A 1 120 ? -1.988 3.062 16.398 1.00 93.56 120 TYR A CA 1
ATOM 930 C C . TYR A 1 120 ? -1.997 4.458 17.041 1.00 93.56 120 TYR A C 1
ATOM 932 O O . TYR A 1 120 ? -0.984 4.880 17.610 1.00 93.56 120 TYR A O 1
ATOM 940 N N . ASP A 1 121 ? -3.134 5.155 17.019 1.00 92.12 121 ASP A N 1
ATOM 941 C CA . ASP A 1 121 ? -3.273 6.475 17.645 1.00 92.12 121 ASP A CA 1
ATOM 942 C C . ASP A 1 121 ? -3.081 6.406 19.167 1.00 92.12 121 ASP A C 1
ATOM 944 O O . ASP A 1 121 ? -2.356 7.223 19.746 1.00 92.12 121 ASP A O 1
ATOM 948 N N . ASN A 1 122 ? -3.647 5.381 19.814 1.00 93.56 122 ASN A N 1
ATOM 949 C CA . ASN A 1 122 ? -3.469 5.135 21.248 1.00 93.56 122 ASN A CA 1
ATOM 950 C C . ASN A 1 122 ? -1.993 4.876 21.607 1.00 93.56 122 ASN A C 1
ATOM 952 O O . ASN A 1 122 ? -1.481 5.392 22.608 1.00 93.56 122 ASN A O 1
ATOM 956 N N . ALA A 1 123 ? -1.283 4.110 20.773 1.00 89.44 123 ALA A N 1
ATOM 957 C CA . ALA A 1 123 ? 0.138 3.827 20.963 1.00 89.44 123 ALA A CA 1
ATOM 958 C C . ALA A 1 123 ? 1.022 5.074 20.780 1.00 89.44 123 ALA A C 1
ATOM 960 O O . ALA A 1 123 ? 2.040 5.210 21.463 1.00 89.44 123 ALA A O 1
ATOM 961 N N . LYS A 1 124 ? 0.638 6.001 19.892 1.00 83.81 124 LYS A N 1
ATOM 962 C CA . LYS A 1 124 ? 1.336 7.282 19.693 1.00 83.81 124 LYS A CA 1
ATOM 963 C C . LYS A 1 124 ? 1.158 8.255 20.854 1.00 83.81 124 LYS A C 1
ATOM 965 O O . LYS A 1 124 ? 2.110 8.946 21.190 1.00 83.81 124 LYS A O 1
ATOM 970 N N . GLN A 1 125 ? -0.024 8.305 21.463 1.00 77.19 125 GLN A N 1
ATOM 971 C CA . GLN A 1 125 ? -0.308 9.190 22.604 1.00 77.19 125 GLN A CA 1
ATOM 972 C C . GLN A 1 125 ? 0.340 8.721 23.916 1.00 77.19 125 GLN A C 1
ATOM 974 O O . GLN A 1 125 ? 0.451 9.496 24.861 1.00 77.19 125 GLN A O 1
ATOM 979 N N . SER A 1 126 ? 0.759 7.455 23.976 1.00 67.12 126 SER A N 1
ATOM 980 C CA . SER A 1 126 ? 1.396 6.840 25.149 1.00 67.12 126 SER A CA 1
ATOM 981 C C . SER A 1 126 ? 2.929 6.985 25.171 1.00 67.12 126 SER A C 1
ATOM 983 O O . SER A 1 126 ? 3.573 6.447 26.074 1.00 67.12 126 SER A O 1
ATOM 985 N N . LYS A 1 127 ? 3.518 7.663 24.177 1.00 55.31 127 LYS A N 1
ATOM 986 C CA . LYS A 1 127 ? 4.956 7.959 24.061 1.00 55.31 127 LYS A CA 1
ATOM 987 C C . LYS A 1 127 ? 5.226 9.435 24.319 1.00 55.31 127 LYS A C 1
ATOM 989 O O . LYS A 1 127 ? 6.289 9.713 24.914 1.00 55.31 127 LYS A O 1
#

Radius of gyration: 19.08 Å; chains: 1; bounding box: 49×34×63 Å

pLDDT: mean 83.58, std 13.37, range [41.75, 97.56]